Protein AF-A0A9X0TSN3-F1 (afdb_monomer)

Radius of gyration: 24.63 Å; Cα contacts (8 Å, |Δi|>4): 129; chains: 1; bounding box: 70×56×65 Å

Structure (mmCIF, N/CA/C/O backbone):
data_AF-A0A9X0TSN3-F1
#
_entry.id   AF-A0A9X0TSN3-F1
#
loop_
_atom_site.group_PDB
_atom_site.id
_atom_site.type_symbol
_atom_site.label_atom_id
_atom_site.label_alt_id
_atom_site.label_comp_id
_atom_site.label_asym_id
_atom_site.label_entity_id
_atom_site.label_seq_id
_atom_site.pdbx_PDB_ins_code
_atom_site.Cartn_x
_atom_site.Cartn_y
_atom_site.Cartn_z
_atom_site.occupancy
_atom_site.B_iso_or_equiv
_atom_site.auth_seq_id
_atom_site.auth_comp_id
_atom_site.auth_asym_id
_atom_site.auth_atom_id
_atom_site.pdbx_PDB_model_num
ATOM 1 N N . MET A 1 1 ? -9.602 -38.622 6.658 1.00 37.06 1 MET A N 1
ATOM 2 C CA . MET A 1 1 ? -8.253 -38.280 6.158 1.00 37.06 1 MET A CA 1
ATOM 3 C C . MET A 1 1 ? -8.411 -37.502 4.858 1.00 37.06 1 MET A C 1
ATOM 5 O O . MET A 1 1 ? -8.544 -38.110 3.807 1.00 37.06 1 MET A O 1
ATOM 9 N N . LEU A 1 2 ? -8.527 -36.173 4.947 1.00 30.83 2 LEU A N 1
ATOM 10 C CA . LEU A 1 2 ? -8.753 -35.294 3.795 1.00 30.83 2 LEU A CA 1
ATOM 11 C C . LEU A 1 2 ? -7.434 -35.076 3.048 1.00 30.83 2 LEU A C 1
ATOM 13 O O . LEU A 1 2 ? -6.509 -34.467 3.583 1.00 30.83 2 LEU A O 1
ATOM 17 N N . ALA A 1 3 ? -7.365 -35.611 1.831 1.00 36.69 3 ALA A N 1
ATOM 18 C CA . ALA A 1 3 ? -6.305 -35.336 0.879 1.00 36.69 3 ALA A CA 1
ATOM 19 C C . ALA A 1 3 ? -6.485 -33.932 0.290 1.00 36.69 3 ALA A C 1
ATOM 21 O O . ALA A 1 3 ? -7.591 -33.465 0.024 1.00 36.69 3 ALA A O 1
ATOM 22 N N . VAL A 1 4 ? -5.352 -33.263 0.148 1.00 33.38 4 VAL A N 1
ATOM 23 C CA . VAL A 1 4 ? -5.180 -31.873 -0.248 1.00 33.38 4 VAL A CA 1
ATOM 24 C C . VAL A 1 4 ? -5.060 -31.799 -1.773 1.00 33.38 4 VAL A C 1
ATOM 26 O O . VAL A 1 4 ? -4.426 -32.664 -2.369 1.00 33.38 4 VAL A O 1
ATOM 29 N N . SER A 1 5 ? -5.512 -30.679 -2.342 1.00 36.25 5 SER A N 1
ATOM 30 C CA . SER A 1 5 ? -5.051 -30.082 -3.612 1.00 36.25 5 SER A CA 1
ATOM 31 C C . SER A 1 5 ? -5.801 -30.458 -4.891 1.00 36.25 5 SER A C 1
ATOM 33 O O . SER A 1 5 ? -5.393 -31.352 -5.618 1.00 36.25 5 SER A O 1
ATOM 35 N N . ASP A 1 6 ? -6.774 -29.622 -5.258 1.00 35.59 6 ASP A N 1
ATOM 36 C CA . ASP A 1 6 ? -7.092 -29.364 -6.664 1.00 35.59 6 ASP A CA 1
ATOM 37 C C . ASP A 1 6 ? -7.150 -27.841 -6.882 1.00 35.59 6 ASP A C 1
ATOM 39 O O . ASP A 1 6 ? -8.124 -27.158 -6.563 1.00 35.59 6 ASP A O 1
ATOM 43 N N . ARG A 1 7 ? -6.009 -27.268 -7.289 1.00 42.62 7 ARG A N 1
ATOM 44 C CA . ARG A 1 7 ? -5.882 -25.867 -7.716 1.00 42.62 7 ARG A CA 1
ATOM 45 C C . ARG A 1 7 ? -5.955 -25.865 -9.232 1.00 42.62 7 ARG A C 1
ATOM 47 O O . ARG A 1 7 ? -4.939 -25.927 -9.924 1.00 42.62 7 ARG A O 1
ATOM 54 N N . GLN A 1 8 ? -7.181 -25.813 -9.721 1.00 42.84 8 GLN A N 1
ATOM 55 C CA . GLN A 1 8 ? -7.476 -25.795 -11.136 1.00 42.84 8 GLN A CA 1
ATOM 56 C C . GLN A 1 8 ? -6.909 -24.535 -11.813 1.00 42.84 8 GLN A C 1
ATOM 58 O O . GLN A 1 8 ? -7.221 -23.395 -11.475 1.00 42.84 8 GLN A O 1
ATOM 63 N N . SER A 1 9 ? -6.011 -24.811 -12.753 1.00 42.34 9 SER A N 1
ATOM 64 C CA . SER A 1 9 ? -5.646 -24.091 -13.971 1.00 42.34 9 SER A CA 1
ATOM 65 C C . SER A 1 9 ? -6.282 -22.714 -14.233 1.00 42.34 9 SER A C 1
ATOM 67 O O . SER A 1 9 ? -7.328 -22.610 -14.865 1.00 42.34 9 SER A O 1
ATOM 69 N N . LEU A 1 10 ? -5.530 -21.647 -13.946 1.00 35.78 10 LEU A N 1
ATOM 70 C CA . LEU A 1 10 ? -5.564 -20.422 -14.752 1.00 35.78 10 LEU A CA 1
ATOM 71 C C . LEU A 1 10 ? -4.341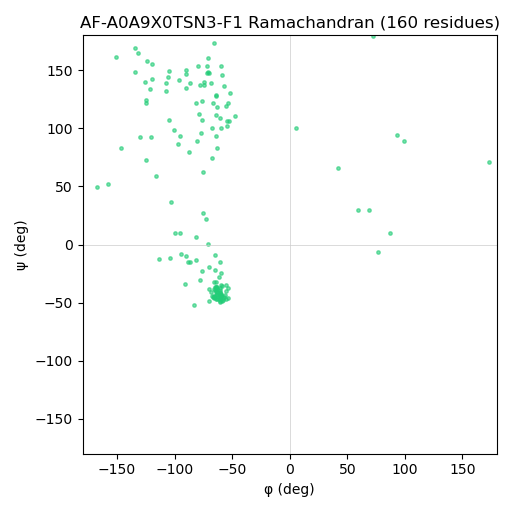 -20.436 -15.673 1.00 35.78 10 LEU A C 1
ATOM 73 O O . LEU A 1 10 ? -3.224 -20.124 -15.259 1.00 35.78 10 LEU A O 1
ATOM 77 N N . ARG A 1 11 ? -4.565 -20.859 -16.923 1.00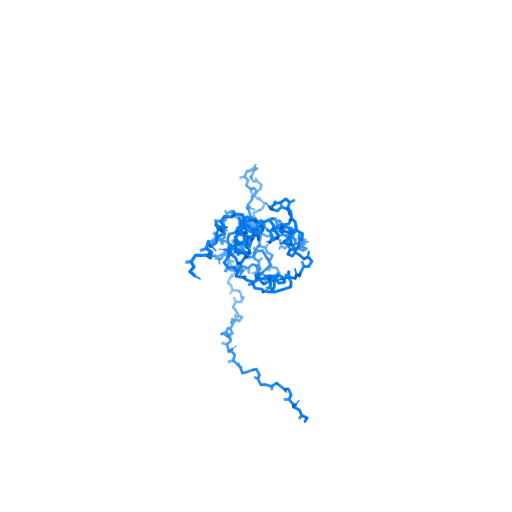 32.38 11 ARG A N 1
ATOM 78 C CA . ARG A 1 11 ? -3.602 -20.732 -18.022 1.00 32.38 11 ARG A CA 1
ATOM 79 C C . ARG A 1 11 ? -3.308 -19.247 -18.231 1.00 32.38 11 ARG A C 1
ATOM 81 O O . ARG A 1 11 ? -4.160 -18.504 -18.707 1.00 32.38 11 ARG A O 1
ATOM 88 N N . LEU A 1 12 ? -2.105 -18.822 -17.865 1.00 37.91 12 LEU A N 1
ATOM 89 C CA . LEU A 1 12 ? -1.522 -17.580 -18.361 1.00 37.91 12 LEU A CA 1
ATOM 90 C C . LEU A 1 12 ? -1.076 -17.824 -19.812 1.00 37.91 12 LEU A C 1
ATOM 92 O O . LEU A 1 12 ? -0.517 -18.889 -20.077 1.00 37.91 12 LEU A O 1
ATOM 96 N N . PRO A 1 13 ? -1.304 -16.891 -20.752 1.00 38.16 13 PRO A N 1
ATOM 97 C CA . PRO A 1 13 ? -0.754 -17.017 -22.093 1.00 38.16 13 PRO A CA 1
ATOM 98 C C . PRO A 1 13 ? 0.775 -16.971 -22.016 1.00 38.16 13 PRO A C 1
ATOM 100 O O . PRO A 1 13 ? 1.357 -16.083 -21.384 1.00 38.16 13 PRO A O 1
ATOM 103 N N . GLU A 1 14 ? 1.411 -17.965 -22.630 1.00 38.47 14 GLU A N 1
ATOM 104 C CA . GLU A 1 14 ? 2.859 -18.082 -22.715 1.00 38.47 14 GLU A CA 1
ATOM 105 C C . GLU A 1 14 ? 3.415 -16.906 -23.522 1.00 38.47 14 GLU A C 1
ATOM 107 O O . GLU A 1 14 ? 3.171 -16.770 -24.720 1.00 38.47 14 GLU A O 1
ATOM 112 N N . ALA A 1 15 ? 4.143 -16.018 -22.843 1.00 41.81 15 ALA A N 1
ATOM 113 C CA . ALA A 1 15 ? 4.933 -14.984 -23.490 1.00 41.81 15 ALA A CA 1
ATOM 114 C C . ALA A 1 15 ? 6.076 -15.676 -24.246 1.00 41.81 15 ALA A C 1
ATOM 116 O O . ALA A 1 15 ? 7.050 -16.116 -23.635 1.00 41.81 15 ALA A O 1
ATOM 117 N N . GLY A 1 16 ? 5.902 -15.825 -25.560 1.00 35.69 16 GLY A N 1
ATOM 118 C CA . GLY A 1 16 ? 6.862 -16.478 -26.443 1.00 35.69 16 GLY A CA 1
ATOM 119 C C . GLY A 1 16 ? 8.244 -15.802 -26.443 1.00 35.69 16 GLY A C 1
ATOM 120 O O . GLY A 1 16 ? 8.353 -14.599 -26.181 1.00 35.69 16 GLY A O 1
ATOM 121 N N . PRO A 1 17 ? 9.316 -16.556 -26.741 1.00 44.47 17 PRO A N 1
ATOM 122 C CA . PRO A 1 17 ? 10.662 -16.019 -26.857 1.00 44.47 17 PRO A CA 1
ATOM 123 C C . PRO A 1 17 ? 10.810 -15.298 -28.203 1.00 44.47 17 PRO A C 1
ATOM 125 O O . PRO A 1 17 ? 11.077 -15.913 -29.228 1.00 44.47 17 PRO A O 1
ATOM 128 N N . GLY A 1 18 ? 10.631 -13.980 -28.183 1.00 33.66 18 GLY A N 1
ATOM 129 C CA . GLY A 1 18 ? 10.989 -13.064 -29.268 1.00 33.66 18 GLY A CA 1
ATOM 130 C C . GLY A 1 18 ? 12.073 -12.100 -28.800 1.00 33.66 18 GLY A C 1
ATOM 131 O O . GLY A 1 18 ? 11.854 -10.894 -28.735 1.00 33.66 18 GLY A O 1
ATOM 132 N N . LEU A 1 19 ? 13.216 -12.638 -28.371 1.00 50.03 19 LEU A N 1
ATOM 133 C CA . LEU A 1 19 ? 14.442 -11.854 -28.277 1.00 50.03 19 LEU A CA 1
ATOM 134 C C . LEU A 1 19 ? 14.995 -11.748 -29.702 1.00 50.03 19 LEU A C 1
ATOM 136 O O . LEU A 1 19 ? 15.044 -12.766 -30.384 1.00 50.03 19 LEU A O 1
ATOM 140 N N . MET A 1 20 ? 15.466 -10.552 -30.066 1.00 42.78 20 MET A N 1
ATOM 141 C CA . MET A 1 20 ? 16.150 -10.169 -31.313 1.00 42.78 20 MET A CA 1
ATOM 142 C C . MET A 1 20 ? 15.245 -9.484 -32.348 1.00 42.78 20 MET A C 1
ATOM 144 O O . MET A 1 20 ? 14.764 -10.105 -33.286 1.00 42.78 20 MET A O 1
ATOM 148 N N . ASP A 1 21 ? 15.156 -8.156 -32.248 1.00 32.84 21 ASP A N 1
ATOM 149 C CA . ASP A 1 21 ? 15.502 -7.360 -33.422 1.00 32.84 21 ASP A CA 1
ATOM 150 C C . ASP A 1 21 ? 16.588 -6.344 -33.044 1.00 32.84 21 ASP A C 1
ATOM 152 O O . ASP A 1 21 ? 16.510 -5.622 -32.042 1.00 32.84 21 ASP A O 1
ATOM 156 N N . SER A 1 22 ? 17.676 -6.407 -33.799 1.00 43.34 22 SER A N 1
ATOM 157 C CA . SER A 1 22 ? 18.966 -5.792 -33.508 1.00 43.34 22 SER A CA 1
ATOM 158 C C . SER A 1 22 ? 18.992 -4.365 -34.040 1.00 43.34 22 SER A C 1
ATOM 160 O O . SER A 1 22 ? 19.557 -4.114 -35.098 1.00 43.34 22 SER A O 1
ATOM 162 N N . ALA A 1 23 ? 18.398 -3.412 -33.318 1.00 37.22 23 ALA A N 1
ATOM 163 C CA . ALA A 1 23 ? 18.503 -1.997 -33.687 1.00 37.22 23 ALA A CA 1
ATOM 164 C C . ALA A 1 23 ? 18.258 -1.019 -32.523 1.00 37.22 23 ALA A C 1
ATOM 166 O O . ALA A 1 23 ? 17.460 -0.102 -32.660 1.00 37.22 23 ALA A O 1
ATOM 167 N N . ALA A 1 24 ? 18.944 -1.167 -31.381 1.00 39.16 24 ALA A N 1
ATOM 168 C CA . ALA A 1 24 ? 19.154 -0.045 -30.447 1.00 39.16 24 ALA A CA 1
ATOM 169 C C . ALA A 1 24 ? 20.209 -0.340 -29.364 1.00 39.16 24 ALA A C 1
ATOM 171 O O . ALA A 1 24 ? 20.001 -0.036 -28.190 1.00 39.16 24 ALA A O 1
ATOM 172 N N . THR A 1 25 ? 21.398 -0.833 -29.724 1.00 37.75 25 THR A N 1
ATOM 173 C CA . THR A 1 25 ? 22.579 -0.594 -28.873 1.00 37.75 25 THR A CA 1
ATOM 174 C C . THR A 1 25 ? 23.036 0.852 -29.072 1.00 37.75 25 THR A C 1
ATOM 176 O O . THR A 1 25 ? 24.135 1.122 -29.543 1.00 37.75 25 THR A O 1
ATOM 179 N N . ARG A 1 26 ? 22.180 1.819 -28.730 1.00 37.47 26 ARG A N 1
ATOM 180 C CA . ARG A 1 26 ? 22.663 3.140 -28.335 1.00 37.47 26 ARG A CA 1
ATOM 181 C C . ARG A 1 26 ? 22.730 3.110 -26.828 1.00 37.47 26 ARG A C 1
ATOM 183 O O . ARG A 1 26 ? 21.746 3.355 -26.147 1.00 37.47 26 ARG A O 1
ATOM 190 N N . ASN A 1 27 ? 23.913 2.760 -26.341 1.00 38.66 27 ASN A N 1
ATOM 191 C CA . ASN A 1 27 ? 24.408 3.266 -25.077 1.00 38.66 27 ASN A CA 1
ATOM 192 C C . ASN A 1 27 ? 24.349 4.800 -25.156 1.00 38.66 27 ASN A C 1
ATOM 194 O O . ASN A 1 27 ? 25.178 5.374 -25.869 1.00 38.66 27 ASN A O 1
ATOM 198 N N . PRO A 1 28 ? 23.411 5.491 -24.485 1.00 40.34 28 PRO A N 1
ATOM 199 C CA . PRO A 1 28 ? 23.581 6.903 -24.283 1.00 40.34 28 PRO A CA 1
ATOM 200 C C . PRO A 1 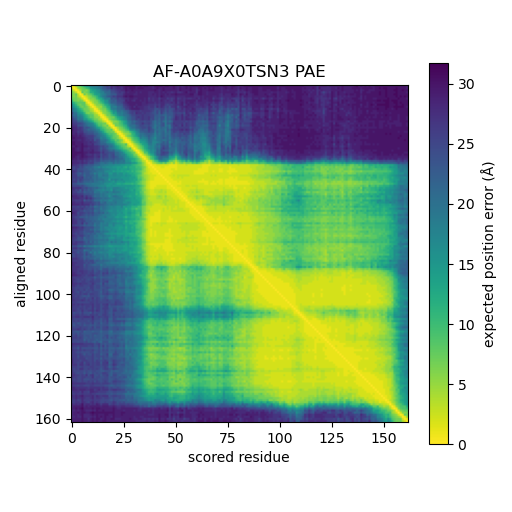28 ? 24.532 7.007 -23.092 1.00 40.34 28 PRO A C 1
ATOM 202 O O . PRO A 1 28 ? 24.111 7.147 -21.946 1.00 40.34 28 PRO A O 1
ATOM 205 N N . ARG A 1 29 ? 25.840 7.030 -23.364 1.00 39.16 29 ARG A N 1
ATOM 206 C CA . ARG A 1 29 ? 26.659 7.997 -22.630 1.00 39.16 29 ARG A CA 1
ATOM 207 C C . ARG A 1 29 ? 26.217 9.376 -23.122 1.00 39.16 29 ARG A C 1
ATOM 209 O O . ARG A 1 29 ? 26.855 9.983 -23.968 1.00 39.16 29 ARG A O 1
ATOM 216 N N . GLY A 1 30 ? 25.040 9.769 -22.653 1.00 35.66 30 GLY A N 1
ATOM 217 C CA . GLY A 1 30 ? 24.415 11.070 -22.785 1.00 35.66 30 GLY A CA 1
ATOM 218 C C . GLY A 1 30 ? 24.109 11.503 -21.366 1.00 35.66 30 GLY A C 1
ATOM 219 O O . GLY A 1 30 ? 22.990 11.384 -20.882 1.00 35.66 30 GLY A O 1
ATOM 220 N N . SER A 1 31 ? 25.175 11.865 -20.665 1.00 48.28 31 SER A N 1
ATOM 221 C CA . SER A 1 31 ? 25.135 12.772 -19.536 1.00 48.28 31 SER A CA 1
ATOM 222 C C . SER A 1 31 ? 24.464 14.063 -19.998 1.00 48.28 31 SER A C 1
ATOM 224 O O . SER A 1 31 ? 25.103 14.854 -20.681 1.00 48.28 31 SER A O 1
ATOM 226 N N . ASP A 1 32 ? 23.194 14.244 -19.642 1.00 39.75 32 ASP A N 1
ATOM 227 C CA . ASP A 1 32 ? 22.587 15.568 -19.544 1.00 39.75 32 ASP A CA 1
ATOM 228 C C . ASP A 1 32 ? 22.003 15.730 -18.136 1.00 39.75 32 ASP A C 1
ATOM 230 O O . ASP A 1 32 ? 21.202 14.931 -17.644 1.00 39.75 32 ASP A O 1
ATOM 234 N N . GLU A 1 33 ? 22.489 16.761 -17.456 1.00 45.31 33 GLU A N 1
ATOM 235 C CA . GLU A 1 33 ? 22.489 16.976 -16.008 1.00 45.31 33 GLU A CA 1
ATOM 236 C C . GLU A 1 33 ? 21.133 17.388 -15.405 1.00 45.31 33 GLU A C 1
ATOM 238 O O . GLU A 1 33 ? 21.084 18.016 -14.349 1.00 45.31 33 GLU A O 1
ATOM 243 N N . ARG A 1 34 ? 19.995 17.024 -16.009 1.00 42.34 34 ARG A N 1
ATOM 244 C CA . ARG A 1 34 ? 18.659 17.280 -15.433 1.00 42.34 34 ARG A CA 1
ATOM 245 C C . ARG A 1 34 ? 17.666 16.177 -15.776 1.00 42.34 34 ARG A C 1
ATOM 247 O O . ARG A 1 34 ? 16.851 16.314 -16.679 1.00 42.34 34 ARG A O 1
ATOM 254 N N . GLY A 1 35 ? 17.682 15.093 -15.006 1.00 43.09 35 GLY A N 1
ATOM 255 C CA . GLY A 1 35 ? 16.632 14.087 -15.124 1.00 43.09 35 GLY A CA 1
ATOM 256 C C . GLY A 1 35 ? 16.871 12.836 -14.302 1.00 43.09 35 GLY A C 1
ATOM 257 O O . GLY A 1 35 ? 17.114 11.774 -14.862 1.00 43.09 35 GLY A O 1
ATOM 258 N N . ALA A 1 36 ? 16.757 12.925 -12.976 1.00 53.09 36 ALA A N 1
ATOM 259 C CA . ALA A 1 36 ? 16.554 11.742 -12.144 1.00 53.09 36 ALA A CA 1
ATOM 260 C C . ALA A 1 36 ? 15.204 11.102 -12.524 1.00 53.09 36 ALA A C 1
ATOM 262 O O . ALA A 1 36 ? 14.173 11.404 -11.922 1.00 53.09 36 ALA A O 1
ATOM 263 N N . GLY A 1 37 ? 15.183 10.282 -13.580 1.00 60.69 37 GLY A N 1
ATOM 264 C CA . GLY A 1 37 ? 13.975 9.602 -14.038 1.00 60.69 37 GLY A CA 1
ATOM 265 C C . GLY A 1 37 ? 13.356 8.840 -12.874 1.00 60.69 37 GLY A C 1
ATOM 266 O O . GLY A 1 37 ? 14.022 8.021 -12.251 1.00 60.69 37 GLY A O 1
ATOM 267 N N . THR A 1 38 ? 12.099 9.118 -12.520 1.00 82.81 38 THR A N 1
ATOM 268 C CA . THR A 1 38 ? 11.479 8.581 -11.291 1.00 82.81 38 THR A CA 1
ATOM 269 C C . THR A 1 38 ? 11.320 7.050 -11.325 1.00 82.81 38 THR A C 1
ATOM 271 O O . THR A 1 38 ? 11.022 6.421 -10.299 1.00 82.81 38 THR A O 1
ATOM 274 N N . TRP A 1 39 ? 11.569 6.431 -12.483 1.00 90.19 39 TRP A N 1
ATOM 275 C CA . TRP A 1 39 ? 11.481 4.999 -12.727 1.00 90.19 39 TRP A CA 1
ATOM 276 C C . TRP A 1 39 ? 12.828 4.411 -13.166 1.00 90.19 39 TRP A C 1
ATOM 278 O O . TRP A 1 39 ? 13.572 5.005 -13.942 1.00 90.19 39 TRP A O 1
ATOM 288 N N . ARG A 1 40 ? 13.115 3.194 -12.696 1.00 93.56 40 ARG A N 1
ATOM 289 C CA . ARG A 1 40 ? 14.257 2.370 -13.116 1.00 93.56 40 ARG A CA 1
ATOM 290 C C . ARG A 1 40 ? 13.768 1.037 -13.674 1.00 93.56 40 ARG A C 1
ATOM 292 O O . ARG A 1 40 ? 12.945 0.388 -13.039 1.00 93.56 40 ARG A O 1
ATOM 299 N N . GLY A 1 41 ? 14.287 0.606 -14.810 1.00 94.81 41 GLY A N 1
ATOM 300 C CA . GLY A 1 41 ? 14.195 -0.740 -15.361 1.00 94.81 41 GLY A CA 1
ATOM 301 C C . GLY A 1 41 ? 15.424 -1.572 -15.017 1.00 94.81 41 GLY A C 1
ATOM 302 O O . GLY A 1 41 ? 16.544 -1.071 -15.034 1.00 94.81 41 GLY A O 1
ATOM 303 N N . VAL A 1 42 ? 15.213 -2.851 -14.723 1.00 95.50 42 VAL A N 1
ATOM 304 C CA . VAL A 1 42 ? 16.263 -3.852 -14.526 1.00 95.50 42 VAL A CA 1
ATOM 305 C C . VAL A 1 42 ? 16.317 -4.738 -15.762 1.00 95.50 42 VAL A C 1
ATOM 307 O O . VAL A 1 42 ? 15.425 -5.565 -15.962 1.00 95.50 42 VAL A O 1
ATOM 310 N N . ILE A 1 43 ? 17.360 -4.573 -16.573 1.00 94.31 43 ILE A N 1
ATOM 311 C CA . ILE A 1 43 ? 17.502 -5.202 -17.897 1.00 94.31 43 ILE A CA 1
ATOM 312 C C . ILE A 1 43 ? 17.403 -6.727 -17.792 1.00 94.31 43 ILE A C 1
ATOM 314 O O . ILE A 1 43 ? 16.629 -7.346 -18.512 1.00 94.31 43 ILE A O 1
ATOM 318 N N . THR A 1 44 ? 18.090 -7.328 -16.819 1.00 93.75 44 THR A N 1
ATOM 319 C CA . THR A 1 44 ? 18.146 -8.790 -16.637 1.00 93.75 44 THR A CA 1
ATOM 320 C C . THR A 1 44 ? 16.812 -9.441 -16.285 1.00 93.75 44 THR A C 1
ATOM 322 O O . THR A 1 44 ? 16.650 -10.640 -16.480 1.00 93.75 44 THR A O 1
ATOM 325 N N . THR A 1 45 ? 15.857 -8.680 -15.744 1.00 94.50 45 THR A N 1
ATOM 326 C CA . THR A 1 45 ? 14.538 -9.207 -15.342 1.00 94.50 45 THR A CA 1
ATOM 327 C C . THR A 1 45 ? 13.393 -8.659 -16.187 1.00 94.50 45 THR A C 1
ATOM 329 O O . THR A 1 45 ? 12.270 -9.157 -16.094 1.00 94.50 45 THR A O 1
ATOM 332 N N . GLY A 1 46 ? 13.650 -7.615 -16.981 1.00 95.38 46 GLY A N 1
ATOM 333 C CA . GLY A 1 46 ? 12.616 -6.867 -17.688 1.00 95.38 46 GLY A CA 1
ATOM 334 C C . GLY A 1 46 ? 11.590 -6.239 -16.741 1.00 95.38 46 GLY A C 1
ATOM 335 O O . GLY A 1 46 ? 10.424 -6.126 -17.101 1.00 95.38 46 GLY A O 1
ATOM 336 N N . ILE A 1 47 ? 11.974 -5.884 -15.508 1.00 96.00 47 ILE A N 1
ATOM 337 C CA . ILE A 1 47 ? 11.077 -5.278 -14.510 1.00 96.00 47 ILE A CA 1
ATOM 338 C C . ILE A 1 47 ? 11.418 -3.804 -14.348 1.00 96.00 47 ILE A C 1
ATOM 340 O O . ILE A 1 47 ? 12.582 -3.482 -14.118 1.00 96.00 47 ILE A O 1
ATOM 344 N N . TYR A 1 48 ? 10.419 -2.919 -14.374 1.00 95.06 48 TYR A N 1
ATOM 345 C CA . TYR A 1 48 ? 10.595 -1.534 -13.938 1.00 95.06 48 TYR A CA 1
ATOM 346 C C . TYR A 1 48 ? 9.946 -1.251 -12.578 1.00 95.06 48 TYR A C 1
ATOM 348 O O . TYR A 1 48 ? 8.888 -1.776 -12.217 1.00 95.06 48 TYR A O 1
ATOM 356 N N . CYS A 1 49 ? 10.609 -0.398 -11.806 1.00 93.12 49 CYS A N 1
ATOM 357 C CA . CYS A 1 49 ? 10.279 0.006 -10.449 1.00 93.12 49 CYS A CA 1
ATOM 358 C C . CYS A 1 49 ? 10.348 1.530 -10.328 1.00 93.12 49 CYS A C 1
ATOM 360 O O . CYS A 1 49 ? 11.001 2.196 -11.123 1.00 93.12 49 CYS A O 1
ATOM 362 N N . ARG A 1 50 ? 9.777 2.082 -9.258 1.00 89.69 50 ARG A N 1
ATOM 363 C CA . ARG A 1 50 ? 10.107 3.447 -8.816 1.00 89.69 50 ARG A CA 1
ATOM 364 C C . ARG A 1 50 ? 11.507 3.488 -8.206 1.00 89.69 50 ARG A C 1
ATOM 366 O O . ARG A 1 50 ? 11.938 2.484 -7.629 1.00 89.69 50 ARG A O 1
ATOM 373 N N . ILE A 1 51 ? 12.179 4.640 -8.247 1.00 88.31 51 ILE A N 1
ATOM 374 C CA . ILE A 1 51 ? 13.471 4.831 -7.557 1.00 88.31 51 ILE A CA 1
ATOM 375 C C . ILE A 1 51 ? 13.358 4.497 -6.060 1.00 88.31 51 ILE A C 1
ATOM 377 O O . ILE A 1 51 ? 14.218 3.805 -5.518 1.00 88.31 51 ILE A O 1
ATOM 381 N N . SER A 1 52 ? 12.252 4.881 -5.417 1.00 84.94 52 SER A N 1
ATOM 382 C CA . SER A 1 52 ? 11.975 4.606 -3.999 1.00 84.94 52 SER A CA 1
ATOM 383 C C . SER A 1 52 ? 11.662 3.138 -3.677 1.00 84.94 52 SER A C 1
ATOM 385 O O . SER A 1 52 ? 11.389 2.795 -2.528 1.00 84.94 52 SER A O 1
ATOM 387 N N . CYS A 1 53 ? 11.672 2.231 -4.660 1.00 87.25 53 CYS A N 1
ATOM 388 C CA . CYS A 1 53 ? 11.426 0.820 -4.397 1.00 87.25 53 CYS A CA 1
ATOM 389 C C . CYS A 1 53 ? 12.567 0.212 -3.565 1.00 87.25 53 CYS A C 1
ATOM 391 O O . CYS A 1 53 ? 13.705 0.146 -4.027 1.00 87.25 53 CYS A O 1
ATOM 393 N N . GLY A 1 54 ? 12.240 -0.341 -2.393 1.00 84.81 54 GLY A N 1
ATOM 394 C CA . GLY A 1 54 ? 13.176 -1.068 -1.522 1.00 84.81 54 GLY A CA 1
ATOM 395 C C . GLY A 1 54 ? 13.600 -2.457 -2.027 1.00 84.81 54 GLY A C 1
ATOM 396 O O . GLY A 1 54 ? 13.969 -3.319 -1.230 1.00 84.81 54 GLY A O 1
ATOM 397 N N . SER A 1 55 ? 13.488 -2.734 -3.330 1.00 86.62 55 SER A N 1
ATOM 398 C CA . SER A 1 55 ? 14.120 -3.915 -3.925 1.00 86.62 55 SER A CA 1
ATOM 399 C C . SER A 1 55 ? 15.637 -3.730 -3.937 1.00 86.62 55 SER A C 1
ATOM 401 O O . SER A 1 55 ? 16.110 -2.613 -4.146 1.00 86.62 55 SER A O 1
ATOM 403 N N . ARG A 1 56 ? 16.403 -4.821 -3.797 1.00 86.81 56 ARG A N 1
ATOM 404 C CA . ARG A 1 56 ? 17.862 -4.778 -3.981 1.00 86.81 56 ARG A CA 1
ATOM 405 C C . ARG A 1 56 ? 18.182 -4.126 -5.328 1.00 86.81 56 ARG A C 1
ATOM 407 O O . ARG A 1 56 ? 17.579 -4.493 -6.336 1.00 86.81 56 ARG A O 1
ATOM 414 N N . VAL A 1 57 ? 19.091 -3.155 -5.321 1.00 87.06 57 VAL A N 1
ATOM 415 C CA . VAL A 1 57 ? 19.512 -2.440 -6.529 1.00 87.06 57 VAL A CA 1
ATOM 416 C C . VAL A 1 57 ? 20.558 -3.295 -7.261 1.00 87.06 57 VAL A C 1
ATOM 418 O O . VAL A 1 57 ? 21.559 -3.672 -6.646 1.00 87.06 57 VAL A O 1
ATOM 421 N N . PRO A 1 58 ? 20.322 -3.674 -8.532 1.00 90.56 58 PRO A N 1
ATOM 422 C CA . PRO A 1 58 ? 21.310 -4.358 -9.367 1.00 90.56 58 PRO A CA 1
ATOM 423 C C . PRO A 1 58 ? 22.529 -3.485 -9.684 1.00 90.56 58 PRO A C 1
ATOM 425 O O . PRO A 1 58 ? 22.547 -2.289 -9.401 1.00 90.56 58 PRO A O 1
ATOM 428 N N . ARG A 1 59 ? 23.540 -4.078 -10.331 1.00 89.81 59 ARG A N 1
ATOM 429 C CA . ARG A 1 59 ? 24.676 -3.322 -10.883 1.00 89.81 59 ARG A CA 1
ATOM 430 C C . ARG A 1 59 ? 24.191 -2.278 -11.889 1.00 89.81 59 ARG A C 1
ATOM 432 O O . ARG A 1 59 ? 23.242 -2.542 -12.626 1.00 89.81 59 ARG A O 1
ATOM 439 N N . ALA A 1 60 ? 24.879 -1.138 -11.944 1.00 89.44 60 ALA A N 1
ATOM 440 C CA . ALA A 1 60 ? 24.521 -0.010 -12.805 1.00 89.44 60 ALA A CA 1
ATOM 441 C C . ALA A 1 60 ? 24.401 -0.393 -14.291 1.00 89.44 60 ALA A C 1
ATOM 443 O O . ALA A 1 60 ? 23.504 0.088 -14.968 1.00 89.44 60 ALA A O 1
ATOM 444 N N . GLU A 1 61 ? 25.230 -1.324 -14.767 1.00 91.81 61 GLU A N 1
ATOM 445 C CA . GLU A 1 61 ? 25.182 -1.868 -16.135 1.00 91.81 61 GLU A CA 1
ATOM 446 C C . GLU A 1 61 ? 23.844 -2.540 -16.497 1.00 91.81 61 GLU A C 1
ATOM 448 O O . GLU A 1 61 ? 23.476 -2.607 -17.663 1.00 91.81 61 GLU A O 1
ATOM 453 N N . ASN A 1 62 ? 23.100 -3.022 -15.496 1.00 93.44 62 ASN A N 1
ATOM 454 C CA . ASN A 1 62 ? 21.810 -3.688 -15.668 1.00 93.44 62 ASN A CA 1
ATOM 455 C C . ASN A 1 62 ? 20.632 -2.745 -15.394 1.00 93.44 62 ASN A C 1
ATOM 457 O O . ASN A 1 62 ? 19.496 -3.211 -15.266 1.00 93.44 62 ASN A O 1
ATOM 461 N N . LEU A 1 63 ? 20.890 -1.444 -15.249 1.00 92.31 63 LEU A N 1
ATOM 462 C CA . LEU A 1 63 ? 19.876 -0.434 -14.991 1.00 92.31 63 LEU A CA 1
ATOM 463 C C . LEU A 1 63 ? 19.633 0.428 -16.225 1.00 92.31 63 LEU A C 1
ATOM 465 O O . LEU A 1 63 ? 20.557 0.866 -16.903 1.00 92.31 63 LEU A O 1
ATOM 469 N N . ARG A 1 64 ? 18.358 0.724 -16.461 1.00 92.81 64 ARG A N 1
ATOM 470 C CA . ARG A 1 64 ? 17.896 1.751 -17.394 1.00 92.81 64 ARG A CA 1
ATOM 471 C C . ARG A 1 64 ? 16.966 2.692 -16.643 1.00 92.81 64 ARG A C 1
ATOM 473 O O . ARG A 1 64 ? 16.176 2.222 -15.835 1.00 92.81 64 ARG A O 1
ATOM 480 N N . TYR A 1 65 ? 17.041 3.992 -16.875 1.00 93.00 65 TYR A N 1
ATOM 481 C CA . TYR A 1 65 ? 16.140 4.956 -16.238 1.00 93.00 65 TYR A CA 1
ATOM 482 C C . TYR A 1 65 ? 15.087 5.435 -17.233 1.00 93.00 65 TYR A C 1
ATOM 484 O O . TYR A 1 65 ? 15.347 5.461 -18.434 1.00 93.00 65 TYR A O 1
ATOM 492 N N . PHE A 1 66 ? 13.904 5.767 -16.720 1.00 90.75 66 PHE A N 1
ATOM 493 C CA . PHE A 1 66 ? 12.765 6.251 -17.499 1.00 90.75 66 PHE A CA 1
ATOM 494 C C . PHE A 1 66 ? 12.134 7.464 -16.811 1.00 90.75 66 PHE A C 1
ATOM 496 O O . PHE A 1 66 ? 12.108 7.550 -15.575 1.00 90.75 66 PHE A O 1
ATOM 503 N N . HIS A 1 67 ? 11.581 8.373 -17.607 1.00 89.44 67 HIS A N 1
ATOM 504 C CA . HIS A 1 67 ? 10.880 9.572 -17.143 1.00 89.44 67 HIS A CA 1
ATOM 505 C C . HIS A 1 67 ? 9.383 9.346 -16.926 1.00 89.44 67 HIS A C 1
ATOM 507 O O . HIS A 1 67 ? 8.718 10.214 -16.370 1.00 89.44 67 HIS A O 1
ATOM 513 N N . SER A 1 68 ? 8.840 8.201 -17.347 1.00 90.19 68 SER A N 1
ATOM 514 C CA . SER A 1 68 ? 7.462 7.804 -17.047 1.00 90.19 68 SER A CA 1
ATOM 515 C C . SER A 1 68 ? 7.301 6.284 -16.988 1.00 90.19 68 SER A C 1
ATOM 517 O O . SER A 1 68 ? 8.113 5.526 -17.521 1.00 90.19 68 SER A O 1
ATOM 519 N N . SER A 1 69 ? 6.219 5.816 -16.358 1.00 91.06 69 SER A N 1
ATOM 520 C CA . SER A 1 69 ? 5.834 4.400 -16.415 1.00 91.06 69 SER A CA 1
ATOM 521 C C . SER A 1 69 ? 5.466 3.959 -17.833 1.00 91.06 69 SER A C 1
ATOM 523 O O . SER A 1 69 ? 5.790 2.838 -18.213 1.00 91.06 69 SER A O 1
ATOM 525 N N . ALA A 1 70 ? 4.826 4.834 -18.615 1.00 91.69 70 ALA A N 1
ATOM 526 C CA . ALA A 1 70 ? 4.441 4.556 -19.996 1.00 91.69 70 ALA A CA 1
ATOM 527 C C . ALA A 1 70 ? 5.667 4.284 -20.877 1.00 91.69 70 ALA A C 1
ATOM 529 O O . ALA A 1 70 ? 5.688 3.305 -21.614 1.00 91.69 70 ALA A O 1
ATOM 530 N N . GLU A 1 71 ? 6.722 5.088 -20.730 1.00 94.06 71 GLU A N 1
ATOM 531 C CA . GLU A 1 71 ? 7.990 4.888 -21.436 1.00 94.06 71 GLU A CA 1
ATOM 532 C C . GLU A 1 71 ? 8.615 3.521 -21.115 1.00 94.06 71 GLU A C 1
ATOM 534 O O . GLU A 1 71 ? 9.040 2.802 -22.019 1.00 94.06 71 GLU A O 1
ATOM 539 N N . ALA A 1 72 ? 8.613 3.123 -19.838 1.00 93.69 72 ALA A N 1
ATOM 540 C CA . ALA A 1 72 ? 9.138 1.826 -19.419 1.00 93.69 72 ALA A CA 1
ATOM 541 C C . ALA A 1 72 ? 8.349 0.653 -20.028 1.00 93.69 72 ALA A C 1
ATOM 543 O O . ALA A 1 72 ? 8.946 -0.330 -20.471 1.00 93.69 72 ALA A O 1
ATOM 544 N N . VAL A 1 73 ? 7.017 0.764 -20.078 1.00 94.69 73 VAL A N 1
ATOM 545 C CA . VAL A 1 73 ? 6.140 -0.247 -20.690 1.00 94.69 73 VAL A CA 1
ATOM 546 C C . VAL A 1 73 ? 6.379 -0.336 -22.195 1.00 94.69 73 VAL A C 1
ATOM 548 O O . VAL A 1 73 ? 6.570 -1.438 -22.706 1.00 94.69 73 VAL A O 1
ATOM 551 N N . SER A 1 74 ? 6.452 0.800 -22.895 1.00 94.69 74 SER A N 1
ATOM 552 C CA . SER A 1 74 ? 6.766 0.842 -24.330 1.00 94.69 74 SER A CA 1
ATOM 553 C C . SER A 1 74 ? 8.156 0.279 -24.646 1.00 94.69 74 SER A C 1
ATOM 555 O O . SER A 1 74 ? 8.367 -0.273 -25.720 1.00 94.69 74 SER A O 1
ATOM 557 N N . ALA A 1 75 ? 9.095 0.356 -23.699 1.00 93.44 75 ALA A N 1
ATOM 558 C CA . ALA A 1 75 ? 10.413 -0.269 -23.792 1.00 93.44 75 ALA A CA 1
ATOM 559 C C . ALA A 1 75 ? 10.426 -1.774 -23.430 1.00 93.44 75 ALA A C 1
ATOM 561 O O . ALA A 1 75 ? 11.504 -2.363 -23.342 1.00 93.44 75 ALA A O 1
ATOM 562 N N . GLY A 1 76 ? 9.264 -2.396 -23.193 1.00 94.62 76 GLY A N 1
ATOM 563 C CA . GLY A 1 76 ? 9.121 -3.834 -22.932 1.00 94.62 76 GLY A CA 1
ATOM 564 C C . GLY A 1 76 ? 9.270 -4.255 -21.466 1.00 94.62 76 GLY A C 1
ATOM 565 O O . GLY A 1 76 ? 9.341 -5.451 -21.174 1.00 94.62 76 GLY A O 1
ATOM 566 N N . PHE A 1 77 ? 9.315 -3.312 -20.519 1.00 96.31 77 PHE A N 1
ATOM 567 C CA . PHE A 1 77 ? 9.436 -3.637 -19.098 1.00 96.31 77 PHE A CA 1
ATOM 568 C C . PHE A 1 77 ? 8.066 -3.878 -18.456 1.00 96.31 77 PHE A C 1
ATOM 570 O O . PHE A 1 77 ? 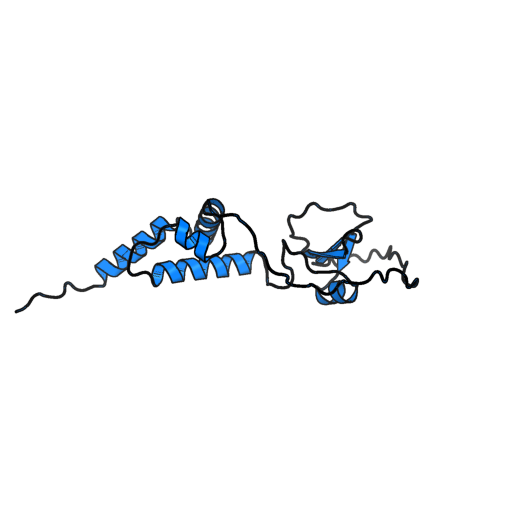7.109 -3.130 -18.644 1.00 96.31 77 PHE A O 1
ATOM 577 N N . ARG A 1 78 ? 7.990 -4.895 -17.598 1.00 96.19 78 ARG A N 1
ATOM 578 C CA . ARG A 1 78 ? 6.807 -5.218 -16.793 1.00 96.19 78 ARG A CA 1
ATOM 579 C C . ARG A 1 78 ? 6.844 -4.491 -15.443 1.00 96.19 78 ARG A C 1
ATOM 581 O O . ARG A 1 78 ? 7.923 -4.315 -14.869 1.00 96.19 78 ARG A O 1
ATOM 588 N N . PRO A 1 79 ? 5.688 -4.089 -14.885 1.00 95.06 79 PRO A N 1
ATOM 589 C CA . PRO A 1 79 ? 5.646 -3.383 -13.612 1.00 95.06 79 PRO A CA 1
ATOM 590 C C . PRO A 1 79 ? 6.066 -4.285 -12.449 1.00 95.06 79 PRO A C 1
ATOM 592 O O . PRO A 1 79 ? 5.666 -5.446 -12.333 1.00 95.06 79 PRO A O 1
ATOM 595 N N . CYS A 1 80 ? 6.846 -3.726 -11.531 1.00 93.62 80 CYS A N 1
ATOM 596 C CA . CYS A 1 80 ? 7.239 -4.412 -10.309 1.00 93.62 80 CYS A CA 1
ATOM 597 C C . CYS A 1 80 ? 6.042 -4.717 -9.403 1.00 93.62 80 CYS A C 1
ATOM 599 O O . CYS A 1 80 ? 5.3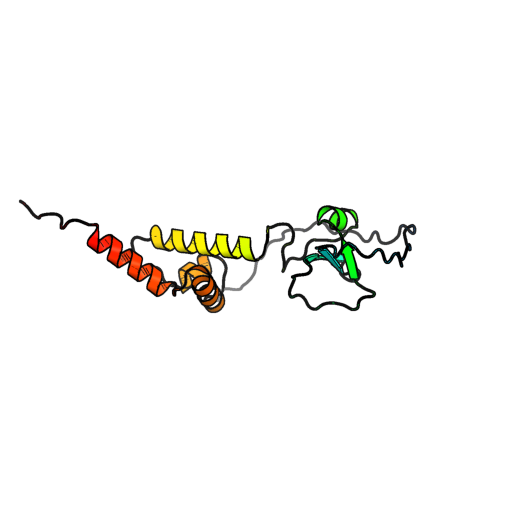32 -3.811 -8.973 1.00 93.62 80 CYS A O 1
ATOM 601 N N . ARG A 1 81 ? 5.898 -5.978 -8.984 1.00 90.31 81 ARG A N 1
ATOM 602 C CA . ARG A 1 81 ? 4.844 -6.410 -8.045 1.00 90.31 81 ARG A CA 1
ATOM 603 C C . ARG A 1 81 ? 5.026 -5.904 -6.611 1.00 90.31 81 ARG A C 1
ATOM 605 O O . ARG A 1 81 ? 4.070 -5.898 -5.842 1.00 90.31 81 ARG A O 1
ATOM 612 N N . ARG A 1 82 ? 6.243 -5.483 -6.240 1.00 88.31 82 ARG A N 1
ATOM 613 C CA . ARG A 1 82 ? 6.552 -4.973 -4.895 1.00 88.31 82 ARG A CA 1
ATOM 614 C C . ARG A 1 82 ? 6.186 -3.503 -4.747 1.00 88.31 82 ARG A C 1
ATOM 616 O O . ARG A 1 82 ? 5.481 -3.153 -3.811 1.00 88.31 82 ARG A O 1
ATOM 623 N N . CYS A 1 83 ? 6.659 -2.644 -5.656 1.00 87.12 83 CYS A N 1
ATOM 624 C CA . CYS A 1 83 ? 6.305 -1.222 -5.608 1.00 87.12 83 CYS A CA 1
ATOM 625 C C . CYS A 1 83 ? 5.028 -0.859 -6.350 1.00 87.12 83 CYS A C 1
ATOM 627 O O . CYS A 1 83 ? 4.512 0.219 -6.081 1.00 87.12 83 CYS A O 1
ATOM 629 N N . ARG A 1 84 ? 4.513 -1.748 -7.208 1.00 88.94 84 ARG A N 1
ATOM 630 C CA . ARG A 1 84 ? 3.288 -1.577 -8.004 1.00 88.94 84 ARG A CA 1
ATOM 631 C C . ARG A 1 84 ? 3.203 -0.167 -8.588 1.00 88.94 84 ARG A C 1
ATOM 633 O O . ARG A 1 84 ? 2.366 0.632 -8.181 1.00 88.94 84 ARG A O 1
ATOM 640 N N . PRO A 1 85 ? 4.124 0.181 -9.505 1.00 88.25 85 PRO A N 1
ATOM 641 C CA . PRO A 1 85 ? 4.326 1.560 -9.931 1.00 88.25 85 PRO A CA 1
ATOM 642 C C . PRO A 1 85 ? 3.094 2.204 -10.582 1.00 88.25 85 PRO A C 1
ATOM 644 O O . PRO A 1 85 ? 3.073 3.428 -10.669 1.00 88.25 85 PRO A O 1
ATOM 647 N N . ASN A 1 86 ? 2.093 1.413 -10.974 1.00 87.88 86 ASN A N 1
ATOM 648 C CA . ASN A 1 86 ? 0.856 1.867 -11.608 1.00 87.88 86 ASN A CA 1
ATOM 649 C C . ASN A 1 86 ? -0.307 2.080 -10.613 1.00 87.88 86 ASN A C 1
ATOM 651 O O . ASN A 1 86 ? -1.321 2.634 -11.003 1.00 87.88 86 ASN A O 1
ATOM 655 N N . GLU A 1 87 ? -0.165 1.687 -9.341 1.00 84.19 87 GLU A N 1
ATOM 656 C CA . GLU A 1 87 ? -1.231 1.722 -8.314 1.00 84.19 87 GLU A CA 1
ATOM 657 C C . GLU A 1 87 ? -1.064 2.894 -7.321 1.00 84.19 87 GLU A C 1
ATOM 659 O O . GLU A 1 87 ? -1.272 2.738 -6.123 1.00 84.19 87 GLU A O 1
ATOM 664 N N . GLY A 1 88 ? -0.601 4.065 -7.771 1.00 79.56 88 GLY A N 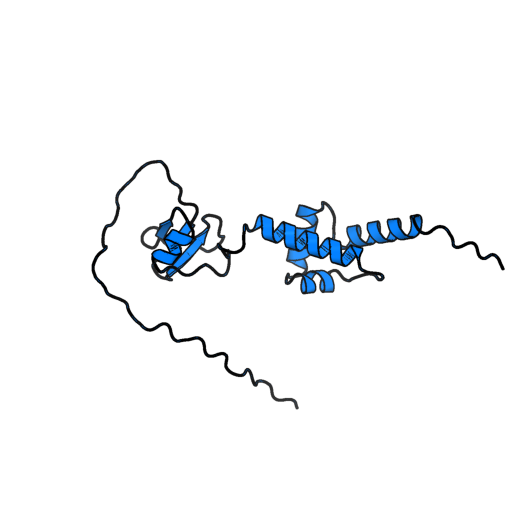1
ATOM 665 C CA . GLY A 1 88 ? -0.340 5.193 -6.859 1.00 79.56 88 GLY A CA 1
ATOM 666 C C . GLY A 1 88 ? 0.897 4.993 -5.967 1.00 79.56 88 GLY A C 1
ATOM 667 O O . GLY A 1 88 ? 1.674 4.046 -6.130 1.00 79.56 88 GLY A O 1
ATOM 668 N N . SER A 1 89 ? 1.217 5.967 -5.115 1.00 81.38 89 SER A N 1
ATOM 669 C CA . SER A 1 89 ? 2.398 5.907 -4.241 1.00 81.38 89 SER A CA 1
ATOM 670 C C . SER A 1 89 ? 2.265 4.891 -3.113 1.00 81.38 89 SER A C 1
ATOM 672 O O . SER A 1 89 ? 1.184 4.400 -2.807 1.00 81.38 89 SER A O 1
ATOM 674 N N . PHE A 1 90 ? 3.403 4.491 -2.532 1.00 81.38 90 PHE A N 1
ATOM 675 C CA . PHE A 1 90 ? 3.377 3.690 -1.305 1.00 81.38 90 PHE A CA 1
ATOM 676 C C . PHE A 1 90 ? 2.585 4.413 -0.216 1.00 81.38 90 PHE A C 1
ATOM 678 O O . PHE A 1 90 ? 1.732 3.804 0.412 1.00 81.38 90 PHE A O 1
ATOM 685 N N . GLU A 1 91 ? 2.814 5.719 -0.086 1.00 84.88 91 GLU A N 1
ATOM 686 C CA . GLU A 1 91 ? 2.151 6.558 0.905 1.00 84.88 91 GLU A CA 1
ATOM 687 C C . GLU A 1 91 ? 0.645 6.670 0.670 1.00 84.88 91 GLU A C 1
ATOM 689 O O . GLU A 1 91 ? -0.132 6.475 1.595 1.00 84.88 91 GLU A O 1
ATOM 694 N N . GLN A 1 92 ? 0.214 6.898 -0.574 1.00 86.31 92 GLN A N 1
ATOM 695 C CA . GLN A 1 92 ? -1.211 6.954 -0.919 1.00 86.31 92 GLN A CA 1
ATOM 696 C C . GLN A 1 92 ? -1.922 5.652 -0.554 1.00 86.31 92 GLN A C 1
ATOM 698 O O . GLN A 1 92 ? -2.942 5.680 0.127 1.00 86.31 92 GLN A O 1
ATOM 703 N N . ARG A 1 93 ? -1.329 4.505 -0.900 1.00 87.25 93 ARG A N 1
ATOM 704 C CA . ARG A 1 93 ? -1.898 3.199 -0.545 1.00 87.25 93 ARG A CA 1
ATOM 705 C C . ARG A 1 93 ? -1.945 2.970 0.960 1.00 87.25 93 ARG A C 1
ATOM 707 O O . ARG A 1 93 ? -2.891 2.360 1.449 1.00 87.25 93 ARG A O 1
ATOM 714 N N . HIS A 1 94 ? -0.944 3.437 1.705 1.00 91.06 94 HIS A N 1
ATOM 715 C CA . HIS A 1 94 ? -0.978 3.371 3.163 1.00 91.06 94 HIS A CA 1
ATOM 716 C C . HIS A 1 94 ? -2.113 4.222 3.735 1.00 91.06 94 HIS A C 1
ATOM 718 O O . HIS A 1 94 ? -2.879 3.718 4.552 1.00 91.06 94 HIS A O 1
ATOM 724 N N . ILE A 1 95 ? -2.268 5.462 3.264 1.00 92.00 95 ILE A N 1
ATOM 725 C CA . ILE A 1 95 ? -3.358 6.356 3.676 1.00 92.00 95 ILE A CA 1
ATOM 726 C C . ILE A 1 95 ? -4.715 5.709 3.388 1.00 92.00 95 ILE A C 1
ATOM 728 O O . ILE A 1 95 ? -5.553 5.645 4.282 1.00 92.00 95 ILE A O 1
ATOM 732 N N . GLU A 1 96 ? -4.916 5.172 2.184 1.00 92.19 96 GLU A N 1
ATOM 733 C CA . GLU A 1 96 ? -6.150 4.474 1.798 1.00 92.19 96 GLU A CA 1
ATOM 734 C C . GLU A 1 96 ? -6.422 3.256 2.691 1.00 92.19 96 GLU A C 1
ATOM 736 O O . GLU A 1 96 ? -7.533 3.089 3.188 1.00 92.19 96 GLU A O 1
ATOM 741 N N . THR A 1 97 ? -5.393 2.448 2.967 1.00 92.88 97 THR A N 1
ATOM 742 C CA . THR A 1 97 ? -5.495 1.279 3.860 1.00 92.88 97 THR A CA 1
ATOM 743 C C . THR A 1 97 ? -5.908 1.695 5.275 1.00 92.88 97 THR A C 1
ATOM 745 O O . THR A 1 97 ? -6.775 1.068 5.883 1.00 92.88 97 THR A O 1
ATOM 748 N N . ILE A 1 98 ? -5.293 2.746 5.828 1.00 95.06 98 ILE A N 1
ATOM 749 C CA . ILE A 1 98 ? -5.617 3.215 7.179 1.00 95.06 98 ILE A CA 1
ATOM 750 C C . ILE A 1 98 ? -7.004 3.859 7.219 1.00 95.06 98 ILE A C 1
ATOM 752 O O . ILE A 1 98 ? -7.748 3.613 8.166 1.00 95.06 98 ILE A O 1
ATOM 756 N N . ALA A 1 99 ? -7.389 4.613 6.189 1.00 94.56 99 ALA A N 1
ATOM 757 C CA . ALA A 1 99 ? -8.732 5.172 6.078 1.00 94.56 99 ALA A CA 1
ATOM 758 C C . ALA A 1 99 ? -9.804 4.071 6.034 1.00 94.56 99 ALA A C 1
ATOM 760 O O . ALA A 1 99 ? -10.829 4.196 6.703 1.00 94.56 99 ALA A O 1
ATOM 761 N N . GLU A 1 100 ? -9.554 2.978 5.306 1.00 94.62 100 GLU A N 1
ATOM 762 C CA . GLU A 1 100 ? -10.423 1.797 5.304 1.00 94.62 100 GLU A CA 1
ATOM 763 C C . GLU A 1 100 ? -10.532 1.180 6.701 1.00 94.62 100 GLU A C 1
ATOM 765 O O . GLU A 1 100 ? -11.633 0.949 7.198 1.00 94.62 100 GLU A O 1
ATOM 770 N N . ALA A 1 101 ? -9.398 0.976 7.376 1.00 94.44 101 ALA A N 1
ATOM 771 C CA . ALA A 1 101 ? -9.379 0.413 8.721 1.00 94.44 101 ALA A CA 1
ATOM 772 C C . ALA A 1 101 ? -10.147 1.278 9.735 1.00 94.44 101 ALA A C 1
ATOM 774 O O . ALA A 1 101 ? -10.885 0.733 10.555 1.00 94.44 101 ALA A O 1
ATOM 775 N N . CYS A 1 102 ? -10.013 2.608 9.674 1.00 93.56 102 CYS A N 1
ATOM 776 C CA . CYS A 1 102 ? -10.808 3.520 10.500 1.00 93.56 102 CYS A CA 1
ATOM 777 C C . CYS A 1 102 ? -12.303 3.360 10.207 1.00 93.56 102 CYS A C 1
ATOM 779 O O . CYS A 1 102 ? -13.085 3.177 11.137 1.00 93.56 102 CYS A O 1
ATOM 781 N N . ARG A 1 103 ? -12.691 3.308 8.925 1.00 93.94 103 ARG A N 1
ATOM 782 C CA . ARG A 1 103 ? -14.095 3.134 8.526 1.00 93.94 103 ARG A CA 1
ATOM 783 C C . ARG A 1 103 ? -14.687 1.819 9.041 1.00 93.94 103 ARG A C 1
ATOM 785 O O . ARG A 1 103 ? -15.824 1.803 9.504 1.00 93.94 103 ARG A O 1
ATOM 792 N N . LEU A 1 104 ? -13.914 0.732 9.023 1.00 93.31 104 LEU A N 1
ATOM 793 C CA . LEU A 1 104 ? -14.324 -0.557 9.593 1.00 93.31 104 LEU A CA 1
ATOM 794 C C . LEU A 1 104 ? -14.546 -0.481 11.110 1.00 93.31 104 LEU A C 1
ATOM 796 O O . LEU A 1 104 ? -15.488 -1.084 11.619 1.00 93.31 104 LEU A O 1
ATOM 800 N N . ILE A 1 105 ? -13.713 0.267 11.840 1.00 91.69 105 ILE A N 1
ATOM 801 C CA . ILE A 1 105 ? -13.906 0.494 13.281 1.00 91.69 105 ILE A CA 1
ATOM 802 C C . ILE A 1 105 ? -15.152 1.357 13.534 1.00 91.69 105 ILE A C 1
ATOM 804 O O . ILE A 1 105 ? -15.937 1.083 14.451 1.00 91.69 105 ILE A O 1
ATOM 808 N N . ASP A 1 106 ? -15.359 2.380 12.708 1.00 90.56 106 ASP A N 1
ATOM 809 C CA . ASP A 1 106 ? -16.483 3.305 12.832 1.00 90.56 106 ASP A CA 1
ATOM 810 C C . ASP A 1 106 ? -17.828 2.618 12.572 1.00 90.56 106 ASP A C 1
ATOM 812 O O . ASP A 1 106 ? -18.790 2.855 13.306 1.00 90.56 106 ASP A O 1
ATOM 816 N N . LEU A 1 107 ? -17.880 1.701 11.606 1.00 90.00 107 LEU A N 1
ATOM 817 C CA . LEU A 1 107 ? -19.082 0.934 11.263 1.00 90.00 107 LEU A CA 1
ATOM 818 C C . LEU A 1 107 ? -19.337 -0.273 12.177 1.00 90.00 107 LEU A C 1
ATOM 820 O O . LEU A 1 107 ? -20.423 -0.841 12.140 1.00 90.00 107 LEU A O 1
ATOM 824 N N . ALA A 1 108 ? -18.366 -0.687 12.992 1.00 87.38 108 ALA A N 1
ATOM 825 C CA . ALA A 1 108 ? -18.537 -1.853 13.847 1.00 87.38 108 ALA A CA 1
ATOM 826 C C . ALA A 1 108 ? -19.417 -1.562 15.076 1.00 87.38 108 ALA A C 1
ATOM 828 O O . ALA A 1 108 ? -19.083 -0.709 15.906 1.00 87.38 108 ALA A O 1
ATOM 829 N N . ASP A 1 109 ? -20.492 -2.336 15.233 1.00 81.94 109 ASP A N 1
ATOM 830 C CA . ASP A 1 109 ? -21.367 -2.307 16.417 1.00 81.94 109 ASP A CA 1
ATOM 831 C C . ASP A 1 109 ? -20.751 -3.017 17.632 1.00 81.94 109 ASP A C 1
ATOM 833 O O . ASP A 1 109 ? -21.091 -2.739 18.781 1.00 81.94 109 ASP A O 1
ATOM 837 N N . SER A 1 110 ? -19.810 -3.930 17.386 1.00 80.44 110 SER A N 1
ATOM 838 C CA . SER A 1 110 ? -19.116 -4.716 18.408 1.00 80.44 110 SER A CA 1
ATOM 839 C C . SER A 1 110 ? -17.597 -4.545 18.319 1.00 80.44 110 SER A C 1
ATOM 841 O O . SER A 1 110 ? -17.083 -4.231 17.245 1.00 80.44 110 SER A O 1
ATOM 843 N N . PRO A 1 111 ? -16.842 -4.803 19.405 1.00 79.88 111 PRO A N 1
ATOM 844 C CA . PRO A 1 111 ? -15.385 -4.721 19.377 1.00 79.88 111 PRO A CA 1
ATOM 845 C C . PRO A 1 111 ? -14.770 -5.611 18.287 1.00 79.88 111 PRO A C 1
ATOM 847 O O . PRO A 1 111 ? -14.912 -6.832 18.322 1.00 79.88 111 PRO A O 1
ATOM 850 N N . VAL A 1 112 ? -14.048 -5.003 17.343 1.00 85.38 112 VAL A N 1
ATOM 851 C CA . VAL A 1 112 ? -13.298 -5.727 16.305 1.00 85.38 112 VAL A CA 1
ATOM 852 C C . VAL A 1 112 ? -11.885 -5.999 16.804 1.00 85.38 112 VAL A C 1
ATOM 854 O O . VAL A 1 112 ? -11.226 -5.123 17.372 1.00 85.38 112 VAL A O 1
ATOM 857 N N . SER A 1 113 ? -11.397 -7.222 16.602 1.00 90.00 113 SER A N 1
ATOM 858 C CA . SER A 1 113 ? -10.016 -7.555 16.940 1.00 90.00 113 SER A CA 1
ATOM 859 C C . SER A 1 113 ? -9.039 -6.896 15.960 1.00 90.00 113 SER A C 1
ATOM 861 O O . SER A 1 113 ? -9.318 -6.740 14.771 1.00 90.00 113 SER A O 1
ATOM 863 N N . VAL A 1 114 ? -7.847 -6.543 16.450 1.00 89.31 114 VAL A N 1
ATOM 864 C CA . VAL A 1 114 ? -6.769 -5.995 15.606 1.00 89.31 114 VAL A CA 1
ATOM 865 C C . VAL A 1 114 ? -6.388 -6.980 14.496 1.00 89.31 114 VAL A C 1
ATOM 867 O O . VAL A 1 114 ? -6.114 -6.563 13.375 1.00 8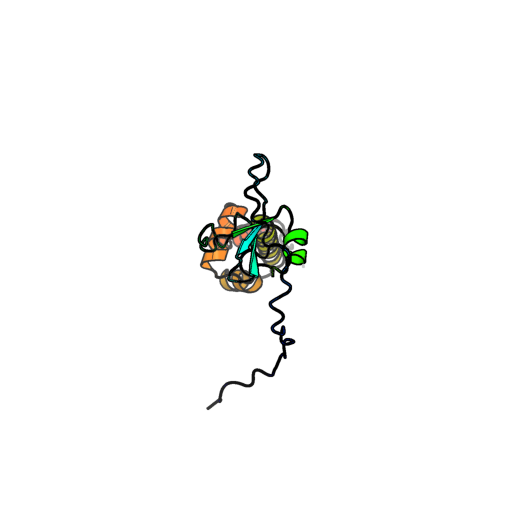9.31 114 VAL A O 1
ATOM 870 N N . SER A 1 115 ? -6.437 -8.280 14.798 1.00 91.62 115 SER A N 1
ATOM 871 C CA . SER A 1 115 ? -6.218 -9.367 13.841 1.00 91.62 115 SER A CA 1
ATOM 872 C C . SER A 1 115 ? -7.200 -9.326 12.671 1.00 91.62 115 SER A C 1
ATOM 874 O O . SER A 1 115 ? -6.788 -9.337 11.512 1.00 91.62 115 SER A O 1
ATOM 876 N N . ALA A 1 116 ? -8.498 -9.191 12.964 1.00 91.50 116 ALA A N 1
ATOM 877 C CA . ALA A 1 116 ? -9.535 -9.126 11.940 1.00 91.50 116 ALA A CA 1
ATOM 878 C C . ALA A 1 116 ? -9.388 -7.879 11.055 1.00 91.50 116 ALA A C 1
ATOM 880 O O . ALA A 1 116 ? -9.501 -7.989 9.836 1.00 91.50 116 ALA A O 1
ATOM 881 N N . LEU A 1 117 ? -9.069 -6.719 11.642 1.00 92.38 117 LEU A N 1
ATOM 882 C CA . LEU A 1 117 ? -8.807 -5.488 10.884 1.00 92.38 117 LEU A CA 1
ATOM 883 C C . LEU A 1 117 ? -7.588 -5.634 9.970 1.00 92.38 117 LEU A C 1
ATOM 885 O O . LEU A 1 117 ? -7.666 -5.303 8.790 1.00 92.38 117 LEU A O 1
ATOM 889 N N . ALA A 1 118 ? -6.480 -6.166 10.494 1.00 93.62 118 ALA A N 1
ATOM 890 C CA . ALA A 1 118 ? -5.264 -6.387 9.718 1.00 93.62 118 ALA A CA 1
ATOM 891 C C . ALA A 1 118 ? -5.517 -7.336 8.536 1.00 93.62 118 ALA A C 1
ATOM 893 O O . ALA A 1 118 ? -5.102 -7.046 7.412 1.00 93.62 118 ALA A O 1
ATOM 894 N N . HIS A 1 119 ? -6.259 -8.423 8.769 1.00 93.50 119 HIS A N 1
ATOM 895 C CA . HIS A 1 119 ? -6.653 -9.357 7.720 1.00 93.50 119 HIS A CA 1
ATOM 896 C C . HIS A 1 119 ? -7.567 -8.701 6.674 1.00 93.50 119 HIS A C 1
ATOM 898 O O . HIS A 1 119 ? -7.340 -8.879 5.478 1.00 93.50 119 HIS A O 1
ATOM 904 N N . ALA A 1 120 ? -8.557 -7.909 7.102 1.00 91.31 120 ALA A N 1
ATOM 905 C CA . ALA A 1 120 ? -9.484 -7.214 6.205 1.00 91.31 120 ALA A CA 1
ATOM 906 C C . ALA A 1 120 ? -8.765 -6.258 5.240 1.00 91.31 120 ALA A C 1
ATOM 908 O O . ALA A 1 120 ? -9.152 -6.156 4.079 1.00 91.31 120 ALA A O 1
ATOM 909 N N . VAL A 1 121 ? -7.678 -5.620 5.688 1.00 92.25 121 VAL A N 1
ATOM 910 C CA . VAL A 1 121 ? -6.861 -4.723 4.852 1.00 92.25 121 VAL A CA 1
ATOM 911 C C . VAL A 1 121 ? -5.639 -5.406 4.217 1.00 92.25 121 VAL A C 1
ATOM 913 O O . VAL A 1 121 ? -4.771 -4.741 3.649 1.00 92.25 121 VAL A O 1
ATOM 916 N N . GLY A 1 122 ? -5.541 -6.737 4.300 1.00 91.50 122 GLY A N 1
ATOM 917 C CA . GLY A 1 122 ? -4.492 -7.521 3.640 1.00 91.50 122 GLY A CA 1
ATOM 918 C C . GLY A 1 122 ? -3.079 -7.317 4.205 1.00 91.50 122 GLY A C 1
ATOM 919 O O . GLY A 1 122 ? -2.097 -7.430 3.465 1.00 91.50 122 GLY A O 1
ATOM 920 N 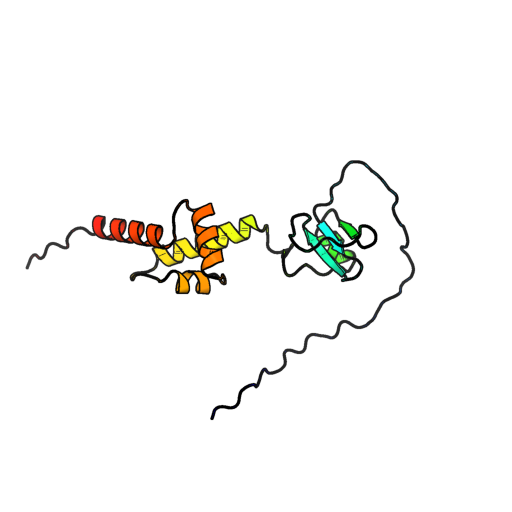N . MET A 1 123 ? -2.950 -7.007 5.498 1.00 92.12 123 MET A N 1
ATOM 921 C CA . MET A 1 123 ? -1.668 -6.786 6.176 1.00 92.12 123 MET A CA 1
ATOM 922 C C . MET A 1 123 ? -1.441 -7.770 7.325 1.00 92.12 123 MET A C 1
ATOM 924 O O . MET A 1 123 ? -2.370 -8.284 7.937 1.00 92.12 123 MET A O 1
ATOM 928 N N . SER A 1 124 ? -0.171 -8.005 7.669 1.00 94.06 124 SER A N 1
ATOM 929 C CA . SER A 1 124 ? 0.152 -8.669 8.933 1.00 94.06 124 SER A CA 1
ATOM 930 C C . SER A 1 124 ? -0.126 -7.736 10.110 1.00 94.06 124 SER A C 1
ATOM 932 O O . SER A 1 124 ? 0.076 -6.524 10.006 1.00 94.06 124 SER A O 1
ATOM 934 N N . GLU A 1 125 ? -0.517 -8.292 11.257 1.00 93.56 125 GLU A N 1
ATOM 935 C CA . GLU A 1 125 ? -0.854 -7.510 12.457 1.00 93.56 125 GLU A CA 1
ATOM 936 C C . GLU A 1 125 ? 0.257 -6.549 12.882 1.00 93.56 125 GLU A C 1
ATOM 938 O O . GLU A 1 125 ? 0.009 -5.373 13.137 1.00 93.56 125 GLU A O 1
ATOM 943 N N . GLY A 1 126 ? 1.507 -7.022 12.906 1.00 93.75 126 GLY A N 1
ATOM 944 C CA . GLY A 1 126 ? 2.643 -6.189 13.292 1.00 93.75 126 GLY A CA 1
ATOM 945 C C . GLY A 1 126 ? 2.897 -5.035 12.318 1.00 93.75 126 GLY A C 1
ATOM 946 O O . GLY A 1 126 ? 3.270 -3.943 12.749 1.00 93.75 126 GLY A O 1
ATOM 947 N N . HIS A 1 127 ? 2.699 -5.251 11.011 1.00 93.44 127 HIS A N 1
ATOM 948 C CA . HIS A 1 127 ? 2.824 -4.180 10.021 1.00 93.44 127 HIS A CA 1
ATOM 949 C C . HIS A 1 127 ? 1.674 -3.180 10.154 1.00 93.44 127 HIS A C 1
ATOM 951 O O . HIS A 1 127 ? 1.933 -1.983 10.273 1.00 93.44 127 HIS A O 1
ATOM 957 N N . PHE A 1 128 ? 0.442 -3.683 10.231 1.00 95.81 128 PHE A N 1
ATOM 958 C CA . PHE A 1 128 ? -0.758 -2.881 10.427 1.00 95.81 128 PHE A CA 1
ATOM 959 C C . PHE A 1 128 ? -0.654 -2.004 11.677 1.00 95.81 128 PHE A C 1
ATOM 961 O O . PHE A 1 128 ? -0.872 -0.801 11.602 1.00 95.81 128 PHE A O 1
ATOM 968 N N . HIS A 1 129 ? -0.227 -2.562 12.812 1.00 94.50 129 HIS A N 1
ATOM 969 C CA . HIS A 1 129 ? -0.104 -1.816 14.062 1.00 94.50 129 HIS A CA 1
ATOM 970 C C . HIS A 1 129 ? 0.883 -0.643 13.956 1.00 94.50 129 HIS A C 1
ATOM 972 O O . HIS A 1 129 ? 0.607 0.453 14.448 1.00 94.50 129 HIS A O 1
ATOM 978 N N . ARG A 1 130 ? 2.044 -0.856 13.319 1.00 94.31 130 ARG A N 1
ATOM 979 C CA . ARG A 1 130 ? 3.035 0.213 13.110 1.00 94.31 130 ARG A CA 1
ATOM 980 C C . ARG A 1 130 ? 2.499 1.295 12.181 1.00 94.31 130 ARG A C 1
ATOM 982 O O . ARG A 1 130 ? 2.639 2.471 12.502 1.00 94.31 130 ARG A O 1
ATOM 989 N N . LEU A 1 131 ? 1.877 0.888 11.077 1.00 94.44 131 LEU A N 1
ATOM 990 C CA . LEU A 1 131 ? 1.353 1.803 10.070 1.00 94.44 131 LEU A CA 1
ATOM 991 C C . LEU A 1 131 ? 0.170 2.622 10.603 1.00 94.44 131 LEU A C 1
ATOM 993 O O . LEU A 1 131 ? 0.124 3.838 10.461 1.00 94.44 131 LEU A O 1
ATOM 997 N N . PHE A 1 132 ? -0.761 1.979 11.305 1.00 96.00 132 PHE A N 1
ATOM 998 C CA . PHE A 1 132 ? -1.899 2.663 11.910 1.00 96.00 132 PHE A CA 1
ATOM 999 C C . PHE A 1 132 ? -1.433 3.730 12.902 1.00 96.00 132 PHE A C 1
ATOM 1001 O O . PHE A 1 132 ? -1.902 4.865 12.853 1.00 96.00 132 PHE A O 1
ATOM 1008 N N . ARG A 1 133 ? -0.446 3.408 13.749 1.00 95.44 133 ARG A N 1
ATOM 1009 C CA . ARG A 1 133 ? 0.126 4.377 14.691 1.00 95.44 133 ARG A CA 1
ATOM 1010 C C . ARG A 1 133 ? 0.853 5.523 13.995 1.00 95.44 133 ARG A C 1
ATOM 1012 O O . ARG A 1 133 ? 0.729 6.652 14.459 1.00 95.44 133 ARG A O 1
ATOM 1019 N N . SER A 1 134 ? 1.594 5.266 12.916 1.00 94.69 134 SER A N 1
ATOM 1020 C CA . SER A 1 134 ? 2.298 6.337 12.199 1.00 94.69 134 SER A CA 1
ATOM 1021 C C . SER A 1 134 ? 1.342 7.327 11.534 1.00 94.69 134 SER A C 1
ATOM 1023 O O . SER A 1 134 ? 1.667 8.506 11.472 1.00 94.69 134 SER A O 1
ATOM 1025 N N . HIS A 1 135 ? 0.169 6.872 11.081 1.00 93.62 135 HIS A N 1
ATOM 1026 C CA . HIS A 1 135 ? -0.819 7.733 10.419 1.00 93.62 135 HIS A CA 1
ATOM 1027 C C . HIS A 1 135 ? -1.846 8.368 11.369 1.00 93.62 135 HIS A C 1
ATOM 1029 O O . HIS A 1 135 ? -2.276 9.489 11.122 1.00 93.62 135 HIS A O 1
ATOM 1035 N N . THR A 1 136 ? -2.254 7.682 12.441 1.00 92.69 136 THR A N 1
ATOM 1036 C CA . THR A 1 136 ? -3.320 8.162 13.353 1.00 92.69 136 THR A CA 1
ATOM 1037 C C . THR A 1 136 ? -2.798 8.711 14.682 1.00 92.69 136 THR A C 1
ATOM 1039 O O . THR A 1 136 ? -3.558 9.288 15.454 1.00 92.69 136 THR A O 1
ATOM 1042 N N . GLY A 1 137 ? -1.518 8.491 14.997 1.00 94.56 137 GLY A N 1
ATOM 1043 C CA . GLY A 1 137 ? -0.920 8.840 16.288 1.00 94.56 137 GLY A CA 1
ATOM 1044 C C . GLY A 1 137 ? -1.266 7.880 17.435 1.00 94.56 137 GLY A C 1
ATOM 1045 O O . GLY A 1 137 ? -0.674 7.984 18.510 1.00 94.56 137 GLY A O 1
ATOM 1046 N N . MET A 1 138 ? -2.163 6.910 17.229 1.00 93.88 138 MET A N 1
ATOM 1047 C CA . MET A 1 138 ? -2.620 5.984 18.271 1.00 93.88 138 MET A CA 1
ATOM 1048 C C . MET A 1 138 ? -2.655 4.528 17.804 1.00 93.88 138 MET A C 1
ATOM 1050 O O . MET A 1 138 ? -2.464 4.221 16.633 1.00 93.88 138 MET A O 1
ATOM 1054 N N . THR A 1 139 ? -2.842 3.591 18.734 1.00 93.06 139 THR A N 1
ATOM 1055 C CA . THR A 1 139 ? -2.978 2.171 18.379 1.00 93.06 139 THR A CA 1
ATOM 1056 C C . THR A 1 139 ? -4.399 1.877 17.884 1.00 93.06 139 THR A C 1
ATOM 1058 O O . THR A 1 139 ? -5.339 2.534 18.340 1.00 93.06 139 THR A O 1
ATOM 1061 N N . PRO A 1 140 ? -4.602 0.851 17.032 1.00 92.19 140 PRO A N 1
ATOM 1062 C CA . PRO A 1 140 ? -5.944 0.467 16.579 1.00 92.19 140 PRO A CA 1
ATOM 1063 C C . PRO A 1 140 ? -6.918 0.205 17.739 1.00 92.19 140 PRO A C 1
ATOM 1065 O O . PRO A 1 140 ? -8.085 0.584 17.686 1.00 92.19 140 PRO A O 1
ATOM 1068 N N . ARG A 1 141 ? -6.423 -0.395 18.833 1.00 91.44 141 ARG A N 1
ATOM 1069 C CA . ARG A 1 141 ? -7.217 -0.653 20.044 1.00 91.44 141 ARG A CA 1
ATOM 1070 C C . ARG A 1 141 ? -7.635 0.641 20.746 1.00 91.44 141 ARG A C 1
ATOM 1072 O O . ARG A 1 141 ? -8.783 0.746 21.163 1.00 91.44 141 ARG A O 1
ATOM 1079 N N . ALA A 1 142 ? -6.722 1.604 20.889 1.00 92.38 142 ALA A N 1
ATOM 1080 C CA . ALA A 1 142 ? -7.032 2.892 21.507 1.00 92.38 142 ALA A CA 1
ATOM 1081 C C . ALA A 1 142 ? -8.055 3.682 20.676 1.00 92.38 142 ALA A C 1
ATOM 1083 O O . ALA A 1 142 ? -8.982 4.254 21.243 1.00 92.38 142 ALA A O 1
ATOM 1084 N N . TYR A 1 143 ? -7.932 3.637 19.346 1.00 93.31 143 TYR A N 1
ATOM 1085 C CA . TYR A 1 143 ? -8.885 4.256 18.425 1.00 93.31 143 TYR A CA 1
ATOM 1086 C C . TYR A 1 143 ? -10.297 3.667 18.582 1.00 93.31 143 TYR A C 1
ATOM 1088 O O . TYR A 1 143 ? -11.262 4.398 18.803 1.00 93.31 143 TYR A O 1
ATOM 1096 N N . ALA A 1 144 ? -10.417 2.334 18.573 1.00 90.00 144 ALA A N 1
ATOM 1097 C CA . ALA A 1 144 ? -11.697 1.654 18.782 1.00 90.00 144 ALA A CA 1
ATOM 1098 C C . ALA A 1 144 ? -12.320 1.959 20.156 1.00 90.00 144 ALA A C 1
ATOM 1100 O O . ALA A 1 144 ? -13.536 2.118 20.271 1.00 90.00 144 ALA A O 1
ATOM 1101 N N . GLU A 1 145 ? -11.496 2.077 21.199 1.00 89.38 145 GLU A N 1
ATOM 1102 C CA . GLU A 1 145 ? -11.965 2.437 22.537 1.00 89.38 145 GLU A CA 1
ATOM 1103 C C . GLU A 1 145 ? -12.511 3.867 22.595 1.00 89.38 145 GLU A C 1
ATOM 1105 O O . GLU A 1 145 ? -13.606 4.086 23.115 1.00 89.38 145 GLU A O 1
ATOM 1110 N N . GLN A 1 146 ? -11.799 4.833 22.006 1.00 89.56 146 GLN A N 1
ATOM 1111 C CA . GLN A 1 146 ? -12.259 6.221 21.933 1.00 89.56 146 GLN A CA 1
ATOM 1112 C C . GLN A 1 146 ? -13.596 6.339 21.197 1.00 89.56 146 GLN A C 1
ATOM 1114 O O . GLN A 1 146 ? -14.498 7.027 21.683 1.00 89.56 146 GLN A O 1
ATOM 1119 N N . LYS A 1 147 ? -13.758 5.621 20.079 1.00 86.81 147 LYS A N 1
ATOM 1120 C CA . LYS A 1 147 ? -15.022 5.565 19.332 1.00 86.81 147 LYS A CA 1
ATOM 1121 C C . LYS A 1 147 ? -16.160 4.997 20.180 1.00 86.81 147 LYS A C 1
ATOM 1123 O O . LYS A 1 147 ? -17.246 5.572 20.224 1.00 86.81 147 LYS A O 1
ATOM 1128 N N . ARG A 1 148 ? -15.912 3.911 20.916 1.00 85.56 148 ARG A N 1
ATOM 1129 C CA . ARG A 1 148 ? -16.908 3.299 21.812 1.00 85.56 148 ARG A CA 1
ATOM 1130 C C . ARG A 1 148 ? -17.351 4.254 22.920 1.00 85.56 148 ARG A C 1
ATOM 1132 O O . ARG A 1 148 ? -18.545 4.413 23.153 1.00 85.56 148 ARG A O 1
ATOM 1139 N N . MET A 1 149 ? -16.397 4.915 23.573 1.00 86.62 149 MET A N 1
ATOM 1140 C CA . MET A 1 149 ? -16.687 5.908 24.612 1.00 86.62 149 MET A CA 1
ATOM 1141 C C . MET A 1 149 ? -17.451 7.113 24.051 1.00 86.62 149 MET A C 1
ATOM 1143 O O . MET A 1 149 ? -18.317 7.662 24.728 1.00 86.62 149 MET A O 1
ATOM 1147 N N . ALA A 1 150 ? -17.150 7.536 22.820 1.00 86.19 150 ALA A N 1
ATOM 1148 C CA . ALA A 1 150 ? -17.883 8.606 22.152 1.00 86.19 150 ALA A CA 1
ATOM 1149 C C . ALA A 1 150 ? -19.347 8.220 21.883 1.00 86.19 150 ALA A C 1
ATOM 1151 O O . ALA A 1 150 ? -20.231 9.004 22.217 1.00 86.19 150 ALA A O 1
ATOM 1152 N N . LEU A 1 151 ? -19.602 7.004 21.384 1.00 83.00 151 LEU A N 1
ATOM 1153 C CA . LEU A 1 151 ? -20.961 6.488 21.176 1.00 83.00 151 LEU A CA 1
ATOM 1154 C C . LEU A 1 151 ? -21.753 6.348 22.483 1.00 83.00 151 LEU A C 1
ATOM 1156 O O . LEU A 1 151 ? -22.922 6.716 22.540 1.00 83.00 151 LEU A O 1
ATOM 1160 N N . ALA A 1 152 ? -21.120 5.849 23.548 1.00 83.19 152 ALA A N 1
ATOM 1161 C CA . ALA A 1 152 ? -21.774 5.711 24.849 1.00 83.19 152 ALA A CA 1
ATOM 1162 C C . ALA A 1 152 ? -22.179 7.070 25.450 1.00 83.19 152 ALA A C 1
ATOM 1164 O O . ALA A 1 152 ? -23.188 7.159 26.139 1.00 83.19 152 ALA A O 1
ATOM 1165 N N . ARG A 1 153 ? -21.410 8.134 25.176 1.00 81.44 153 ARG A N 1
ATOM 1166 C CA . ARG A 1 153 ? -21.738 9.506 25.603 1.00 81.44 153 ARG A CA 1
ATOM 1167 C C . ARG A 1 153 ? -22.802 10.174 24.735 1.00 81.44 153 ARG A C 1
ATOM 1169 O O . ARG A 1 153 ? -23.508 11.043 25.233 1.00 81.44 153 ARG A O 1
ATOM 1176 N N . SER A 1 154 ? -22.882 9.827 23.450 1.00 77.75 154 SER A N 1
ATOM 1177 C CA . SER A 1 154 ? -23.839 10.430 22.516 1.00 77.75 154 SER A CA 1
ATOM 1178 C C . SER A 1 154 ? -25.205 9.750 22.514 1.00 77.75 154 SER A C 1
ATOM 1180 O O . SER A 1 154 ? -26.158 10.338 22.008 1.00 77.75 154 SER A O 1
ATOM 1182 N N . GLN A 1 155 ? -25.329 8.547 23.084 1.00 64.88 155 GLN A N 1
ATOM 1183 C CA . GLN A 1 155 ? -26.627 7.943 23.363 1.00 64.88 155 GLN A CA 1
ATOM 1184 C C . GLN A 1 155 ? -27.230 8.617 24.603 1.00 64.88 155 GLN A C 1
ATOM 1186 O O . GLN A 1 155 ? -26.755 8.366 25.713 1.00 64.88 155 GLN A O 1
ATOM 1191 N N . PRO A 1 156 ? -28.268 9.469 24.466 1.00 58.69 156 PRO A N 1
ATOM 1192 C CA . PRO A 1 156 ? -29.026 9.884 25.635 1.00 58.69 156 PRO A CA 1
ATOM 1193 C C . PRO A 1 156 ? -29.560 8.617 26.299 1.00 58.69 156 PRO A C 1
ATOM 1195 O O . PRO A 1 156 ? -30.023 7.706 25.606 1.00 58.69 156 PRO A O 1
ATOM 1198 N N . ALA A 1 157 ? -29.476 8.549 27.630 1.00 59.44 157 ALA A N 1
ATOM 1199 C CA . ALA A 1 157 ? -30.153 7.514 28.393 1.00 59.44 157 ALA A CA 1
ATOM 1200 C C . ALA A 1 157 ? -31.594 7.462 27.880 1.00 59.44 157 ALA A C 1
ATOM 1202 O O . ALA A 1 157 ? -32.334 8.434 28.025 1.00 59.44 157 ALA A O 1
ATOM 1203 N N . ARG A 1 158 ? -31.967 6.379 27.187 1.00 54.78 158 ARG A N 1
ATOM 1204 C CA . ARG A 1 158 ? -33.358 6.145 26.815 1.00 54.78 158 ARG A CA 1
ATOM 1205 C C . ARG A 1 158 ? -34.112 6.086 28.133 1.00 54.78 158 ARG A C 1
ATOM 1207 O O . ARG A 1 158 ? -34.025 5.086 28.841 1.00 54.78 158 ARG A O 1
ATOM 1214 N N . SER A 1 159 ? -34.761 7.193 28.478 1.00 47.56 159 SER A N 1
ATOM 1215 C CA . SER A 1 159 ? -35.623 7.323 29.635 1.00 47.56 159 SER A CA 1
ATOM 1216 C C . SER A 1 159 ? -36.634 6.193 29.575 1.00 47.56 159 SER A C 1
ATOM 1218 O O . SER A 1 159 ? -37.532 6.195 28.735 1.00 47.56 159 SER A O 1
ATOM 1220 N N . ALA A 1 160 ? -36.446 5.201 30.440 1.00 50.59 160 ALA A N 1
ATOM 1221 C CA . ALA A 1 160 ? -37.482 4.252 30.775 1.00 50.59 160 ALA A CA 1
ATOM 1222 C C . ALA A 1 160 ? -38.596 5.047 31.470 1.00 50.59 160 ALA A C 1
ATOM 1224 O O . ALA A 1 160 ? -38.540 5.346 32.663 1.00 50.59 160 ALA A O 1
ATOM 1225 N N . HIS A 1 161 ? -39.563 5.482 30.674 1.00 51.31 161 HIS A N 1
ATOM 1226 C CA . HIS A 1 161 ? -40.883 5.887 31.122 1.00 51.31 161 HIS A CA 1
ATOM 1227 C C . HIS A 1 161 ? -41.877 4.978 30.411 1.00 51.31 161 HIS A C 1
ATOM 1229 O O . HIS A 1 161 ? -42.249 5.246 29.272 1.00 51.31 161 HIS A O 1
ATOM 1235 N N . HIS A 1 162 ? -42.230 3.879 31.077 1.00 40.66 162 HIS A N 1
ATOM 1236 C CA . HIS A 1 162 ? -43.611 3.428 31.223 1.00 40.66 162 HIS A CA 1
ATOM 1237 C C . HIS A 1 162 ? -43.723 2.381 32.325 1.00 40.66 162 HIS A C 1
ATOM 1239 O O . HIS A 1 162 ? -42.859 1.479 32.367 1.00 40.66 162 HIS A O 1
#

Secondary structure (DSSP, 8-state):
--------------------------------SS---SEEEETTTTEEEETT--SPPPPGGGEEEESSHHHHHHTTPEEPTTT-TTS--HHHHHHHHHHHHHHHHHH-SSPPPHHHHHHHTT--HHHHHHHHHHHHSS-HHHHHHHHHHHHHHHS-------

pLDDT: mean 77.25, std 22.28, range [30.83, 96.31]

Foldseek 3Di:
DDDDDDPDDDDDPDPDDPPDDPPDPPPPPPDDPDDPQQKKAFQVVLEIDGPPQPDDDDDPVRIDGHNDPVVSVVVRHDYDPRQRRVPDGPVVLLVVLLVVLLVVLLPDPDDDDLCNSCVVSPHDSVVSQVSNCVVVVDGSNVSSVVSVVVVVVPDDPPPPDD

Solvent-accessible surface 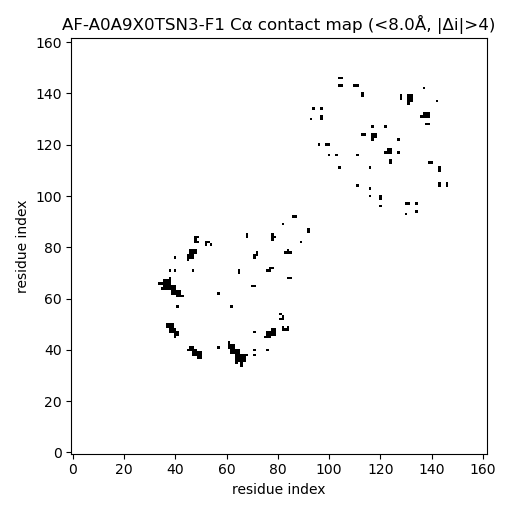area (backbone atoms only — not comparable to full-atom values): 10384 Å² total; per-residue (Å²): 139,88,83,82,87,86,83,81,81,79,83,72,83,79,83,70,93,78,82,84,83,94,78,73,92,67,78,73,92,64,91,66,100,79,71,87,35,58,25,35,34,33,63,90,75,37,34,28,36,40,68,86,41,88,63,88,81,72,62,72,92,40,54,44,75,25,83,42,72,66,58,37,43,77,72,67,28,41,75,26,87,85,58,33,66,86,69,58,51,73,64,55,49,49,52,53,47,46,53,49,50,51,51,55,54,72,71,46,93,60,93,76,53,67,61,58,50,15,54,76,65,74,40,55,50,73,57,40,49,54,52,39,24,74,75,68,75,41,46,69,67,56,52,48,49,52,52,51,55,50,52,62,67,69,51,71,79,77,75,87,80,129

Nearest PDB structures (foldseek):
  1u8b-assembly1_A  TM=8.217E-01  e=4.284E-12  Escherichia coli
  1zgw-assembly1_A  TM=5.290E-01  e=1.448E-08  Escherichia coli
  1wpk-assembly1_A  TM=4.394E-01  e=1.636E-08  Escherichia coli
  7r3w-assembly4_D  TM=5.662E-01  e=7.943E-02  Salmonella enterica subsp. enterica serovar Typhimurium
  1j5y-assembly1_A  TM=9.124E-01  e=7.616E-01  Thermotoga maritima

Mean predicted aligned error: 13.65 Å

Sequence (162 aa):
MLAVSDRQSLRLPEAGPGLMDSAATRNPRGSDERGAGTWRGVITTGIYCRISCGSRVPRAENLRYFHSSAEAVSAGFRPCRRCRPNEGSFEQRHIETIAEACRLIDLADSPVSVSALAHAVGMSEGHFHRLFRSHTGMTPRAYAEQKRMALARSQPARSAHH